Protein AF-A0AAD9XZF2-F1 (afdb_monomer_lite)

Radius of gyration: 20.04 Å; chains: 1; bounding box: 51×36×58 Å

Structure (mmCIF, N/CA/C/O backbone):
data_AF-A0AAD9XZF2-F1
#
_entry.id   AF-A0AAD9XZF2-F1
#
loop_
_atom_site.group_PDB
_atom_site.id
_atom_site.type_symbol
_atom_site.label_atom_id
_atom_site.label_alt_id
_atom_site.label_comp_id
_atom_site.label_asym_id
_atom_site.label_entity_id
_atom_site.label_seq_id
_atom_site.pdbx_PDB_ins_code
_atom_site.Cartn_x
_atom_site.Cartn_y
_atom_site.Cartn_z
_atom_site.occupancy
_atom_site.B_iso_or_equiv
_atom_site.auth_seq_id
_atom_site.auth_comp_id
_atom_site.auth_asym_id
_atom_site.auth_atom_id
_atom_site.pdbx_PDB_model_num
ATOM 1 N N . MET A 1 1 ? -4.996 25.926 12.022 1.00 37.88 1 MET A N 1
ATOM 2 C CA . MET A 1 1 ? -4.906 24.486 11.716 1.00 37.88 1 MET A CA 1
ATOM 3 C C . MET A 1 1 ? -5.504 23.763 12.903 1.00 37.88 1 MET A C 1
ATOM 5 O O . MET A 1 1 ? -4.905 23.801 13.969 1.00 37.88 1 MET A O 1
ATOM 9 N N . GLU A 1 2 ? -6.732 23.260 12.776 1.00 35.28 2 GLU A N 1
ATOM 10 C CA . GLU A 1 2 ? -7.342 22.452 13.835 1.00 35.28 2 GLU A CA 1
ATOM 11 C C . GLU A 1 2 ? -6.450 21.240 14.101 1.00 35.28 2 GLU A C 1
ATOM 13 O O . GLU A 1 2 ? -6.059 20.531 13.173 1.00 35.28 2 GLU A O 1
ATOM 18 N N . ASN A 1 3 ? -6.107 21.025 15.371 1.00 39.22 3 ASN A N 1
ATOM 19 C CA . ASN A 1 3 ? -5.561 19.760 15.833 1.00 39.22 3 ASN A CA 1
ATOM 20 C C . ASN A 1 3 ? -6.621 18.691 15.551 1.00 39.22 3 ASN A C 1
ATOM 22 O O . ASN A 1 3 ? -7.519 18.486 16.367 1.00 39.22 3 ASN A O 1
ATOM 26 N N . LEU A 1 4 ? -6.535 18.025 14.397 1.00 50.72 4 LEU A N 1
ATOM 27 C CA . LEU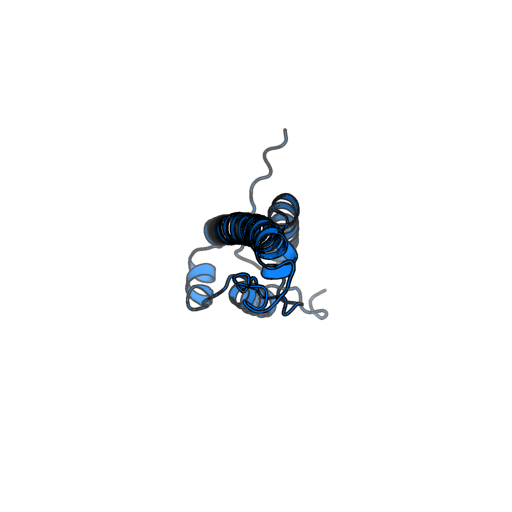 A 1 4 ? -7.203 16.749 14.177 1.00 50.72 4 LEU A CA 1
ATOM 28 C C . LEU A 1 4 ? -6.659 15.816 15.259 1.00 50.72 4 LEU A C 1
ATOM 30 O O . LEU A 1 4 ? -5.580 15.247 15.108 1.00 50.72 4 LEU A O 1
ATOM 34 N N . ARG A 1 5 ? -7.361 15.717 16.396 1.00 56.25 5 ARG A N 1
ATOM 35 C CA . ARG A 1 5 ? -7.121 14.656 17.372 1.00 56.25 5 ARG A CA 1
ATOM 36 C C . ARG A 1 5 ? -7.251 13.366 16.587 1.00 56.25 5 ARG A C 1
ATOM 38 O O . ARG A 1 5 ? -8.347 13.022 16.148 1.00 56.25 5 ARG A O 1
ATOM 45 N N . ILE A 1 6 ? -6.124 12.710 16.348 1.00 65.00 6 ILE A N 1
ATOM 46 C CA . ILE A 1 6 ? -6.121 11.430 15.667 1.00 65.00 6 ILE A CA 1
ATOM 47 C C . ILE A 1 6 ? -6.828 10.467 16.620 1.00 65.00 6 ILE A C 1
ATOM 49 O O . ILE A 1 6 ? -6.317 10.161 17.694 1.00 65.00 6 ILE A O 1
ATOM 53 N N . GLN A 1 7 ? -8.069 10.124 16.281 1.00 78.12 7 GLN A N 1
ATOM 54 C CA . GLN A 1 7 ? -8.921 9.256 17.082 1.00 78.12 7 GLN A CA 1
ATOM 55 C C . GLN A 1 7 ? -8.319 7.848 17.045 1.00 78.12 7 GLN A C 1
ATOM 57 O O . GLN A 1 7 ? -8.176 7.274 15.964 1.00 78.12 7 GLN A O 1
ATOM 62 N N . THR A 1 8 ? -7.948 7.314 18.208 1.00 87.50 8 THR A N 1
ATOM 63 C CA . THR A 1 8 ? -7.469 5.935 18.339 1.00 87.50 8 THR A CA 1
ATOM 64 C C . THR A 1 8 ? -8.602 4.960 18.030 1.00 87.50 8 THR A C 1
ATOM 66 O O . THR A 1 8 ? -9.695 5.118 18.566 1.00 87.50 8 THR A O 1
ATOM 69 N N . LEU A 1 9 ? -8.360 3.940 17.203 1.00 88.06 9 LEU A N 1
ATOM 70 C CA . LEU A 1 9 ? -9.345 2.882 16.958 1.00 88.06 9 LEU A CA 1
ATOM 71 C C . LEU A 1 9 ? -9.424 1.945 18.168 1.00 88.06 9 LEU A C 1
ATOM 73 O O . LEU A 1 9 ? -8.533 1.118 18.370 1.00 88.06 9 LEU A O 1
ATOM 77 N N . SER A 1 10 ? -10.491 2.078 18.955 1.00 87.50 10 SER A N 1
ATOM 78 C CA . SER A 1 10 ? -10.771 1.227 20.121 1.00 87.50 10 SER A CA 1
ATOM 79 C C . SER A 1 10 ? -12.186 0.638 20.122 1.00 87.50 10 SER A C 1
ATOM 81 O O . SER A 1 10 ? -12.448 -0.345 20.814 1.00 87.50 10 SER A O 1
ATOM 83 N N . SER A 1 11 ? -13.084 1.216 19.323 1.00 85.56 11 SER A N 1
ATOM 84 C CA . SER A 1 11 ? -14.506 0.886 19.252 1.00 85.56 11 SER A CA 1
ATOM 85 C C . SER A 1 11 ? -15.042 0.979 17.818 1.00 85.56 11 SER A C 1
ATOM 87 O O . SER A 1 11 ? -14.365 1.448 16.901 1.00 85.56 11 SER A O 1
ATOM 89 N N . ASP A 1 12 ? -16.278 0.531 17.625 1.00 84.12 12 ASP A N 1
ATOM 90 C CA . ASP A 1 12 ? -17.039 0.669 16.381 1.00 84.12 12 ASP A CA 1
ATOM 91 C C . ASP A 1 12 ? -17.375 2.134 16.055 1.00 84.12 12 ASP A C 1
ATOM 93 O O . ASP A 1 12 ? -17.354 2.539 14.893 1.00 84.12 12 ASP A O 1
ATOM 97 N N . GLU A 1 13 ? -17.610 2.976 17.064 1.00 85.00 13 GLU A N 1
ATOM 98 C CA . GLU A 1 13 ? -17.796 4.414 16.852 1.00 85.00 13 GLU A CA 1
ATOM 99 C C . GLU A 1 13 ? -16.530 5.065 16.263 1.00 85.00 13 GLU A C 1
ATOM 101 O O . GLU A 1 13 ? -16.612 5.890 15.342 1.00 85.00 13 GLU A O 1
ATOM 106 N N . ASP A 1 14 ? -15.350 4.650 16.737 1.00 87.50 14 ASP A N 1
ATOM 107 C CA . ASP A 1 14 ? -14.065 5.158 16.248 1.00 87.50 14 ASP A CA 1
ATOM 108 C C . ASP A 1 14 ? -13.840 4.813 14.770 1.00 87.50 14 ASP A C 1
ATOM 110 O O . ASP A 1 14 ? -13.250 5.614 14.040 1.00 87.50 14 ASP A O 1
ATOM 114 N N . TRP A 1 15 ? -14.353 3.670 14.295 1.00 89.50 15 TRP A N 1
ATOM 115 C CA . TRP A 1 15 ? -14.207 3.212 12.908 1.00 89.50 15 TRP A CA 1
ATOM 116 C C . TRP A 1 15 ? -14.637 4.269 11.887 1.00 89.50 15 TRP A C 1
ATOM 118 O O . TRP A 1 15 ? -13.927 4.533 10.909 1.00 89.50 15 TRP A O 1
ATOM 128 N N . ASN A 1 16 ? -15.769 4.929 12.148 1.00 87.50 16 ASN A N 1
ATOM 129 C CA . ASN A 1 16 ? -16.355 5.927 11.252 1.00 87.50 16 ASN A CA 1
ATOM 130 C C . ASN A 1 16 ? -15.504 7.197 11.116 1.00 87.50 16 ASN A C 1
ATOM 132 O O . ASN A 1 16 ? -15.665 7.934 10.146 1.00 87.50 16 ASN A O 1
ATOM 136 N N . LYS A 1 17 ? -14.584 7.451 12.052 1.00 87.56 17 LYS A N 1
ATOM 137 C CA . LYS A 1 17 ? -13.621 8.564 11.986 1.00 87.56 17 LYS A CA 1
ATOM 138 C C . LYS A 1 17 ? -12.248 8.084 11.525 1.00 87.56 17 LYS A C 1
ATOM 140 O O . LYS A 1 17 ? -11.570 8.763 10.755 1.00 87.56 17 LYS A O 1
ATOM 145 N N . TRP A 1 18 ? -11.851 6.899 11.970 1.00 90.81 18 TRP A N 1
ATOM 146 C CA . TRP A 1 18 ? -10.538 6.323 11.729 1.00 90.81 18 TRP A CA 1
ATOM 147 C C . TRP A 1 18 ? -10.327 5.950 10.259 1.00 90.81 18 TRP A C 1
ATOM 149 O O . TRP A 1 18 ? -9.350 6.386 9.646 1.00 90.81 18 TRP A O 1
ATOM 159 N N . LEU A 1 19 ? -11.268 5.219 9.648 1.00 91.31 19 LEU A N 1
ATOM 160 C CA . LEU A 1 19 ? -11.123 4.761 8.263 1.00 91.31 19 LEU A CA 1
ATOM 161 C C . LEU A 1 19 ? -11.079 5.924 7.250 1.00 91.31 19 LEU A C 1
ATOM 163 O O . LEU A 1 19 ? -10.235 5.881 6.350 1.00 91.31 19 LEU A O 1
ATOM 167 N N . PRO A 1 20 ? -11.919 6.976 7.346 1.00 91.62 20 PRO A N 1
ATOM 168 C CA . PRO A 1 20 ? -11.784 8.148 6.480 1.00 91.62 20 PRO A CA 1
ATOM 169 C C . PRO A 1 20 ? -10.437 8.863 6.620 1.00 91.62 20 PRO A C 1
ATOM 171 O O . PRO A 1 20 ? -9.862 9.255 5.604 1.00 91.62 20 PRO A O 1
ATOM 174 N N . ASN A 1 21 ? -9.901 8.982 7.840 1.00 91.38 21 ASN A N 1
ATOM 175 C CA . ASN A 1 21 ? -8.576 9.566 8.059 1.00 91.38 21 ASN A CA 1
ATOM 176 C C . ASN A 1 21 ? -7.478 8.716 7.409 1.00 91.38 21 ASN A C 1
ATOM 178 O O . ASN A 1 21 ? -6.626 9.257 6.704 1.00 91.38 21 ASN A O 1
ATOM 182 N N . LEU A 1 22 ? -7.539 7.388 7.555 1.00 93.44 22 LEU A N 1
ATOM 183 C CA . LEU A 1 22 ? -6.625 6.481 6.860 1.00 93.44 22 LEU A CA 1
ATOM 184 C C . LEU A 1 22 ? -6.711 6.643 5.341 1.00 93.44 22 LEU A C 1
ATOM 186 O O . LEU A 1 22 ? -5.685 6.780 4.676 1.00 93.44 22 LEU A O 1
ATOM 190 N N . LYS A 1 23 ? -7.929 6.670 4.787 1.00 94.75 23 LYS A N 1
ATOM 191 C CA . LYS A 1 23 ? -8.156 6.897 3.353 1.00 94.75 23 LYS A CA 1
ATOM 192 C C . LYS A 1 23 ? -7.534 8.212 2.895 1.00 94.75 23 LYS A C 1
ATOM 194 O O . LYS A 1 23 ? -6.911 8.241 1.838 1.00 94.75 23 LYS A O 1
ATOM 199 N N . LEU A 1 24 ? -7.677 9.286 3.671 1.00 93.00 24 LEU A N 1
ATOM 200 C CA . LEU A 1 24 ? -7.098 10.591 3.355 1.00 93.00 24 LEU A CA 1
ATOM 201 C C . LEU A 1 24 ? -5.563 10.541 3.325 1.00 93.00 24 LEU A C 1
ATOM 203 O O . LEU A 1 24 ? -4.965 10.983 2.346 1.00 93.00 24 LEU A O 1
ATOM 207 N N . VAL A 1 25 ? -4.935 9.963 4.354 1.00 93.31 25 VAL A N 1
ATOM 208 C CA . VAL A 1 25 ? -3.469 9.827 4.449 1.00 93.31 25 VAL A CA 1
ATOM 209 C C . VAL A 1 25 ? -2.916 8.924 3.342 1.00 93.31 25 VAL A C 1
ATOM 211 O O . VAL A 1 25 ? -1.899 9.234 2.727 1.00 93.31 25 VAL A O 1
ATOM 214 N N . ALA A 1 26 ? -3.597 7.823 3.033 1.00 95.69 26 ALA A N 1
ATOM 215 C CA . ALA A 1 26 ? -3.184 6.915 1.970 1.00 95.69 26 ALA A CA 1
ATOM 216 C C . ALA A 1 26 ? -3.350 7.528 0.573 1.00 95.69 26 ALA A C 1
ATOM 218 O O . ALA A 1 26 ? -2.522 7.294 -0.304 1.00 95.69 26 ALA A O 1
ATOM 219 N N . ARG A 1 27 ? -4.402 8.330 0.355 1.00 96.25 27 ARG A N 1
ATOM 220 C CA . ARG A 1 27 ? -4.629 9.044 -0.911 1.00 96.25 27 ARG A CA 1
ATOM 221 C C . ARG A 1 27 ? -3.642 10.181 -1.121 1.00 96.25 27 ARG A C 1
ATOM 223 O O . ARG A 1 27 ? -3.163 10.331 -2.237 1.00 96.25 27 ARG A O 1
ATOM 230 N N . SER A 1 28 ? -3.287 10.934 -0.077 1.00 94.75 28 SER A N 1
ATOM 231 C CA . SER A 1 28 ? -2.261 11.983 -0.191 1.00 94.75 28 SER A CA 1
ATOM 232 C C . SER A 1 28 ? -0.874 11.422 -0.521 1.00 94.75 28 SER A C 1
ATOM 234 O O . SER A 1 28 ? -0.031 12.135 -1.056 1.00 94.75 28 SER A O 1
ATOM 236 N N . LYS A 1 29 ? -0.658 10.133 -0.238 1.00 94.81 29 LYS A N 1
ATOM 237 C CA . LYS A 1 29 ? 0.534 9.365 -0.604 1.00 94.81 29 LYS A CA 1
ATOM 238 C C . LYS A 1 29 ? 0.358 8.492 -1.855 1.00 94.81 29 LYS A C 1
ATOM 240 O O . LYS A 1 29 ? 1.281 7.763 -2.194 1.00 94.81 29 LYS A O 1
ATOM 245 N N . GLU A 1 30 ? -0.798 8.551 -2.523 1.00 95.25 30 GLU A N 1
ATOM 246 C CA . GLU A 1 30 ? -1.124 7.779 -3.736 1.00 95.25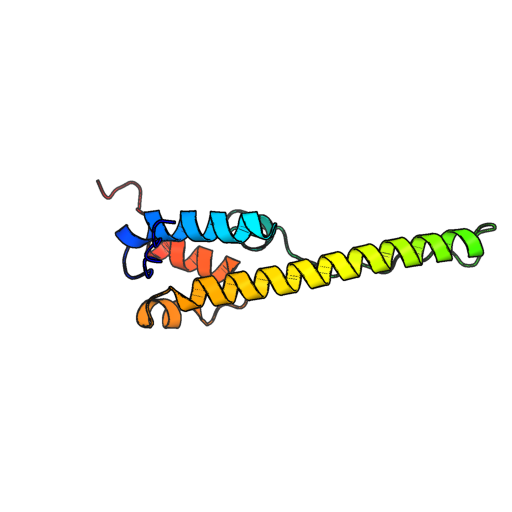 30 GLU A CA 1
ATOM 247 C C . GLU A 1 30 ? -0.993 6.248 -3.585 1.00 95.25 30 GLU A C 1
ATOM 249 O O . GLU A 1 30 ? -0.627 5.542 -4.526 1.00 95.25 30 GLU A O 1
ATOM 254 N N . VAL A 1 31 ? -1.285 5.716 -2.394 1.00 96.75 31 VAL A N 1
ATOM 255 C CA . VAL A 1 31 ? -1.137 4.278 -2.091 1.00 96.75 31 VAL A CA 1
ATOM 256 C C . VAL A 1 31 ? -2.414 3.585 -1.625 1.00 96.75 31 VAL A C 1
ATOM 258 O O . VAL A 1 31 ? -2.374 2.395 -1.317 1.00 96.75 31 VAL A O 1
ATOM 261 N N . TRP A 1 32 ? -3.549 4.292 -1.588 1.00 96.56 32 TRP A N 1
ATOM 262 C CA . TRP A 1 32 ? -4.823 3.723 -1.128 1.00 96.56 32 TRP A CA 1
ATOM 263 C C . TRP A 1 32 ? -5.168 2.404 -1.828 1.00 96.56 32 TRP A C 1
ATOM 265 O O . TRP A 1 32 ? -5.505 1.438 -1.151 1.00 96.56 32 TRP A O 1
ATOM 275 N N . ASP A 1 33 ? -5.017 2.328 -3.148 1.00 95.44 33 ASP A N 1
ATOM 276 C CA . ASP A 1 33 ? -5.429 1.150 -3.921 1.00 95.44 33 ASP A CA 1
ATOM 277 C C . ASP A 1 33 ? -4.640 -0.123 -3.542 1.00 95.44 33 ASP A C 1
ATOM 279 O O . ASP A 1 33 ? -5.173 -1.232 -3.588 1.00 95.44 33 ASP A O 1
ATOM 283 N N . TYR A 1 34 ? -3.398 0.023 -3.063 1.00 94.75 34 TYR A N 1
ATOM 284 C CA . TYR A 1 34 ? -2.567 -1.105 -2.615 1.00 94.75 34 TYR A CA 1
ATOM 285 C C . TYR A 1 34 ? -2.922 -1.616 -1.217 1.00 94.75 34 TYR A C 1
ATOM 287 O O . TYR A 1 34 ? -2.562 -2.736 -0.865 1.00 94.75 34 TYR A O 1
ATOM 295 N N . ILE A 1 35 ? -3.622 -0.816 -0.411 1.00 94.62 35 ILE A N 1
ATOM 296 C CA . ILE A 1 35 ? -4.009 -1.184 0.960 1.00 94.62 35 ILE A CA 1
ATOM 297 C C . ILE A 1 35 ? -5.520 -1.363 1.119 1.00 94.62 35 ILE A C 1
ATOM 299 O O . ILE A 1 35 ? -5.973 -1.888 2.129 1.00 94.62 35 ILE A O 1
ATOM 303 N N . ASN A 1 36 ? -6.309 -0.935 0.133 1.00 93.94 36 ASN A N 1
ATOM 304 C CA . ASN A 1 36 ? -7.760 -1.014 0.151 1.00 93.94 36 ASN A CA 1
ATOM 305 C C . ASN A 1 36 ? -8.220 -2.474 0.366 1.00 93.94 36 ASN A C 1
ATOM 307 O O . ASN A 1 36 ? -7.827 -3.339 -0.422 1.00 93.94 36 ASN A O 1
ATOM 311 N N . PRO A 1 37 ? -9.043 -2.769 1.395 1.00 92.38 37 PRO A N 1
ATOM 312 C CA . PRO A 1 37 ? -9.519 -4.127 1.674 1.00 92.38 37 PRO A CA 1
ATOM 313 C C . PRO A 1 37 ? -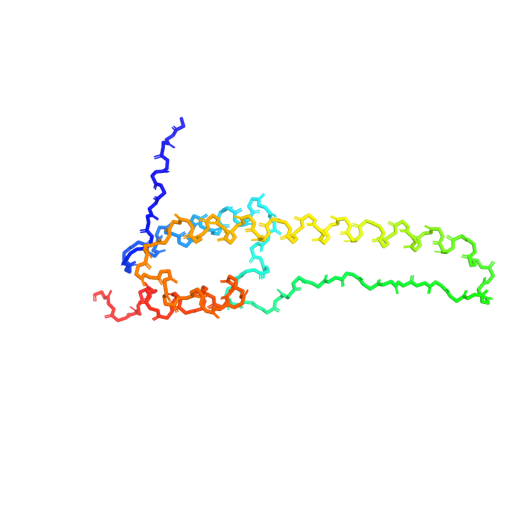10.470 -4.681 0.602 1.00 92.38 37 PRO A C 1
ATOM 315 O O . PRO A 1 37 ? -10.622 -5.900 0.515 1.00 92.38 37 PRO A O 1
ATOM 318 N N . ASP A 1 38 ? -11.076 -3.807 -0.209 1.00 92.19 38 ASP A N 1
ATOM 319 C CA . ASP A 1 38 ? -12.039 -4.141 -1.273 1.00 92.19 38 ASP A CA 1
ATOM 320 C C . ASP A 1 38 ? -11.405 -4.363 -2.650 1.00 92.19 38 ASP A C 1
ATOM 322 O O . ASP A 1 38 ? -12.108 -4.570 -3.636 1.00 92.19 38 ASP A O 1
ATOM 326 N N . GLN A 1 39 ? -10.083 -4.263 -2.747 1.00 90.81 39 GLN A N 1
ATOM 327 C CA . GLN A 1 39 ? -9.350 -4.437 -3.994 1.00 90.81 39 GLN A CA 1
ATOM 328 C C . GLN A 1 39 ? -8.225 -5.440 -3.805 1.00 90.81 39 GLN A C 1
ATOM 330 O O . GLN A 1 39 ? -7.717 -5.628 -2.701 1.00 90.81 39 GLN A O 1
ATOM 335 N N . ASP A 1 40 ? -7.792 -6.016 -4.920 1.00 89.81 40 ASP A N 1
ATOM 336 C CA . ASP A 1 40 ? -6.717 -7.004 -4.944 1.00 89.81 40 ASP A CA 1
ATOM 337 C C . ASP A 1 40 ? -5.449 -6.479 -5.632 1.00 89.81 40 ASP A C 1
ATOM 339 O O . ASP A 1 40 ? -4.527 -7.240 -5.898 1.00 89.81 40 ASP A O 1
ATOM 343 N N . LEU A 1 41 ? -5.349 -5.168 -5.890 1.00 92.94 41 LEU A N 1
ATOM 344 C CA . LEU A 1 41 ? -4.171 -4.573 -6.529 1.00 92.94 41 LEU A CA 1
ATOM 345 C C . LEU A 1 41 ? -2.924 -4.735 -5.647 1.00 92.94 41 LEU A C 1
ATOM 347 O O . LEU A 1 41 ? -2.793 -4.067 -4.626 1.00 92.94 41 LEU A O 1
ATOM 351 N N . VAL A 1 42 ? -1.987 -5.595 -6.021 1.00 90.81 42 VAL A N 1
ATOM 352 C CA . VAL A 1 42 ? -0.737 -5.776 -5.273 1.00 90.81 42 VAL A CA 1
ATOM 353 C C . VAL A 1 42 ? 0.330 -4.833 -5.820 1.00 90.81 42 VAL A C 1
ATOM 355 O O . VAL A 1 42 ? 0.457 -4.657 -7.030 1.00 90.81 42 VAL A O 1
ATOM 358 N N . LEU A 1 43 ? 1.101 -4.212 -4.925 1.00 92.56 43 LEU A N 1
ATOM 359 C CA . LEU A 1 43 ? 2.292 -3.473 -5.326 1.00 92.56 43 LEU A CA 1
ATOM 360 C C . LEU A 1 43 ? 3.386 -4.485 -5.684 1.00 92.56 43 LEU A C 1
ATOM 362 O O . LEU A 1 43 ? 3.977 -5.093 -4.796 1.00 92.56 43 LEU A O 1
ATOM 366 N N . THR A 1 44 ? 3.637 -4.666 -6.975 1.00 93.94 44 THR A N 1
ATOM 367 C CA . THR A 1 44 ? 4.645 -5.600 -7.483 1.00 93.94 44 THR 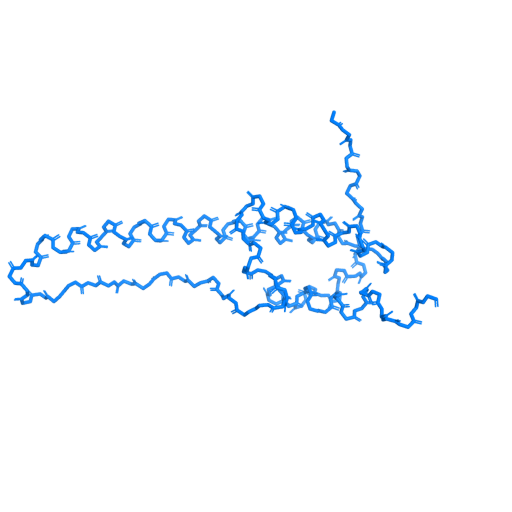A CA 1
ATOM 368 C C . THR A 1 44 ? 5.890 -4.863 -7.947 1.00 93.94 44 THR A C 1
ATOM 370 O O . THR A 1 44 ? 5.809 -3.753 -8.481 1.00 93.94 44 THR A O 1
ATOM 373 N N . GLU A 1 45 ? 7.039 -5.502 -7.756 1.00 94.50 45 GLU A N 1
ATOM 374 C CA . GLU A 1 45 ? 8.298 -5.051 -8.339 1.00 94.50 45 GLU A CA 1
ATOM 375 C C . GLU A 1 45 ? 8.186 -5.070 -9.876 1.00 94.50 45 GLU A C 1
ATOM 377 O O . GLU A 1 45 ? 7.576 -5.992 -10.428 1.00 94.50 45 GLU A O 1
ATOM 382 N N . PRO A 1 46 ? 8.679 -4.038 -10.581 1.00 94.81 46 PRO A N 1
ATOM 383 C CA . PRO A 1 46 ? 8.643 -4.011 -12.035 1.00 94.81 46 PRO A CA 1
ATOM 384 C C . PRO A 1 46 ? 9.554 -5.086 -12.625 1.00 94.81 46 PRO A C 1
ATOM 386 O O . PRO A 1 46 ? 10.637 -5.358 -12.117 1.00 94.81 46 PRO A O 1
ATOM 389 N N . GLU A 1 47 ? 9.124 -5.668 -13.737 1.00 93.56 47 GLU A N 1
ATOM 390 C CA . GLU A 1 47 ? 9.915 -6.650 -14.471 1.00 93.56 47 GLU A CA 1
ATOM 391 C C . GLU A 1 47 ? 10.927 -5.960 -15.388 1.00 93.56 47 GLU A C 1
ATOM 393 O O . GLU A 1 47 ? 10.604 -5.001 -16.095 1.00 93.56 47 GLU A O 1
ATOM 398 N N . GLU A 1 48 ? 12.139 -6.502 -15.451 1.00 91.88 48 GLU A N 1
ATOM 399 C CA . GLU A 1 48 ? 13.111 -6.096 -16.457 1.00 91.88 48 GLU A CA 1
ATOM 400 C C . GLU A 1 48 ? 12.669 -6.565 -17.851 1.00 91.88 48 GLU A C 1
ATOM 402 O O . GLU A 1 48 ? 12.540 -7.760 -18.119 1.00 91.88 48 GLU A O 1
ATOM 407 N N . ARG A 1 49 ? 12.455 -5.618 -18.771 1.00 90.19 49 ARG A N 1
ATOM 408 C CA . ARG A 1 49 ? 12.085 -5.908 -20.164 1.00 90.19 49 ARG A CA 1
ATOM 409 C C . ARG A 1 49 ? 13.181 -5.442 -21.101 1.00 90.19 49 ARG A C 1
ATOM 411 O O . ARG A 1 49 ? 13.234 -4.275 -21.488 1.00 90.19 49 ARG A O 1
ATOM 418 N N . TRP A 1 50 ? 14.060 -6.369 -21.460 1.00 91.31 50 TRP A N 1
ATOM 419 C CA . TRP A 1 50 ? 15.176 -6.103 -22.359 1.00 91.31 50 TRP A CA 1
ATOM 420 C C . TRP A 1 50 ? 14.808 -6.397 -23.818 1.00 91.31 50 TRP A C 1
ATOM 422 O O . TRP A 1 50 ? 14.054 -7.334 -24.080 1.00 91.31 50 TRP A O 1
ATOM 432 N N . PRO A 1 51 ? 15.308 -5.600 -24.778 1.00 91.44 51 PRO A N 1
ATOM 433 C CA . PRO A 1 51 ? 15.145 -5.909 -26.193 1.00 91.44 51 PRO A CA 1
ATOM 434 C C . PRO A 1 51 ? 15.951 -7.151 -26.583 1.00 91.44 51 PRO A C 1
ATOM 436 O O . PRO A 1 51 ? 16.951 -7.477 -25.941 1.00 91.44 51 PRO A O 1
ATOM 439 N N . ASP A 1 52 ? 15.542 -7.790 -27.677 1.00 92.38 52 ASP A N 1
ATOM 440 C CA . ASP A 1 52 ? 16.309 -8.868 -28.297 1.00 92.38 52 ASP A CA 1
ATOM 441 C C . ASP A 1 52 ? 17.681 -8.353 -28.761 1.00 92.38 52 ASP A C 1
ATOM 443 O O . ASP A 1 52 ? 17.784 -7.283 -29.366 1.00 92.38 52 ASP A O 1
ATOM 447 N N . VAL A 1 53 ? 18.732 -9.120 -28.473 1.00 91.19 53 VAL A N 1
ATOM 448 C CA . VAL A 1 53 ? 20.113 -8.823 -28.871 1.00 91.19 53 VAL A CA 1
ATOM 449 C C . VAL A 1 53 ? 20.296 -8.821 -30.388 1.00 91.19 53 VAL A C 1
ATOM 451 O O . VAL A 1 53 ? 21.189 -8.136 -30.882 1.00 91.19 53 VAL A O 1
ATOM 454 N N . GLU A 1 54 ? 19.445 -9.540 -31.123 1.00 95.19 54 GLU A N 1
ATOM 455 C CA . GLU A 1 54 ? 19.457 -9.570 -32.589 1.00 95.19 54 GLU A CA 1
ATOM 456 C C . GLU A 1 54 ? 18.708 -8.381 -33.223 1.00 95.19 54 GLU A C 1
ATOM 458 O O . GLU A 1 54 ? 18.732 -8.204 -34.443 1.00 95.19 54 GLU A O 1
ATOM 463 N N . ASP A 1 55 ? 18.060 -7.528 -32.420 1.00 92.31 55 ASP A N 1
ATOM 464 C CA . ASP A 1 55 ? 17.320 -6.372 -32.921 1.00 92.31 55 ASP A CA 1
ATOM 465 C C . ASP A 1 55 ? 18.275 -5.341 -33.561 1.00 92.31 55 ASP A C 1
ATOM 467 O O . ASP A 1 55 ? 19.183 -4.839 -32.890 1.00 92.31 55 ASP A O 1
ATOM 471 N N . PRO A 1 56 ? 18.060 -4.918 -34.823 1.00 93.44 56 PRO A N 1
ATOM 472 C CA . PRO A 1 56 ? 18.896 -3.901 -35.470 1.00 93.44 56 PRO A CA 1
ATOM 473 C C . PRO A 1 56 ? 18.953 -2.562 -34.716 1.00 93.44 56 PRO A C 1
ATOM 475 O O . PRO A 1 56 ? 19.858 -1.757 -34.930 1.00 93.44 56 PRO A O 1
ATOM 478 N N . GLN A 1 57 ? 17.984 -2.301 -33.833 1.00 92.88 57 GLN A N 1
ATOM 479 C CA . GLN A 1 57 ? 17.921 -1.127 -32.969 1.00 92.88 57 GLN A CA 1
ATOM 480 C C . GLN A 1 57 ? 18.302 -1.427 -31.513 1.00 92.88 57 GLN A C 1
ATOM 482 O O . GLN A 1 57 ? 18.040 -0.584 -30.651 1.00 92.88 57 GLN A O 1
ATOM 487 N N . PHE A 1 58 ? 18.920 -2.576 -31.217 1.00 92.94 58 PHE A N 1
ATOM 488 C CA . PHE A 1 58 ? 19.251 -3.032 -29.864 1.00 92.94 58 PHE A CA 1
ATOM 489 C C . PHE A 1 58 ? 19.871 -1.933 -28.995 1.00 92.94 58 PHE A C 1
ATOM 491 O O . PHE A 1 58 ? 19.374 -1.668 -27.905 1.00 92.94 58 PHE A O 1
ATOM 498 N N . ILE A 1 59 ? 20.883 -1.216 -29.498 1.00 92.06 59 ILE A N 1
ATOM 499 C CA . ILE A 1 59 ? 21.573 -0.150 -28.748 1.00 92.06 59 ILE A CA 1
ATOM 500 C C . ILE A 1 59 ? 20.633 1.009 -28.372 1.00 92.06 59 ILE A C 1
ATOM 502 O O . ILE A 1 59 ? 20.706 1.543 -27.264 1.00 92.06 59 ILE A O 1
ATOM 506 N N . ASN A 1 60 ? 19.705 1.379 -29.253 1.00 91.88 60 ASN A N 1
ATOM 507 C CA . ASN A 1 60 ? 18.731 2.431 -28.959 1.00 91.88 60 ASN A CA 1
ATOM 508 C C . ASN A 1 60 ? 17.638 1.916 -28.013 1.00 91.88 60 ASN A C 1
ATOM 510 O O . ASN A 1 60 ? 17.260 2.595 -27.056 1.00 91.88 60 ASN A O 1
ATOM 514 N N . LYS A 1 61 ? 17.152 0.693 -28.246 1.00 94.62 61 LYS A N 1
ATOM 515 C CA . LYS A 1 61 ? 16.092 0.077 -27.443 1.00 94.62 61 LYS A CA 1
ATOM 516 C C . LYS A 1 61 ? 16.559 -0.262 -26.031 1.00 94.62 61 LYS A C 1
ATOM 518 O O . LYS A 1 61 ? 15.784 -0.074 -25.101 1.00 94.62 61 LYS A O 1
ATOM 523 N N . ILE A 1 62 ? 17.814 -0.675 -25.834 1.00 94.88 62 ILE A N 1
ATOM 524 C CA . ILE A 1 62 ? 18.344 -0.989 -24.500 1.00 94.88 62 ILE A CA 1
ATOM 525 C C . ILE A 1 62 ? 18.489 0.278 -23.656 1.00 94.88 62 ILE A C 1
ATOM 527 O O . ILE A 1 62 ? 18.188 0.256 -22.465 1.00 94.88 62 ILE A O 1
ATOM 531 N N . ALA A 1 63 ? 18.879 1.406 -24.260 1.00 93.44 63 ALA A N 1
ATOM 532 C CA . ALA A 1 63 ? 18.932 2.688 -23.563 1.00 93.44 63 ALA A CA 1
ATOM 533 C C . ALA A 1 63 ? 17.532 3.132 -23.103 1.00 93.44 63 ALA A C 1
ATOM 535 O O . ALA A 1 63 ? 17.353 3.531 -21.952 1.00 93.44 63 ALA A O 1
ATOM 536 N N . ILE A 1 64 ? 16.526 3.001 -23.974 1.00 93.94 64 ILE A N 1
ATOM 537 C CA . ILE A 1 64 ? 15.129 3.317 -23.646 1.00 93.94 64 ILE A CA 1
ATOM 538 C C . ILE A 1 64 ? 14.595 2.375 -22.559 1.00 93.94 64 ILE A C 1
ATOM 540 O O . ILE A 1 64 ? 14.031 2.857 -21.577 1.00 93.94 64 ILE A O 1
ATOM 544 N N . ALA A 1 65 ? 14.818 1.065 -22.695 1.00 94.75 65 ALA A N 1
ATOM 545 C CA . ALA A 1 65 ? 14.398 0.058 -21.723 1.00 94.75 65 ALA A CA 1
ATOM 546 C C . ALA A 1 65 ? 14.997 0.327 -20.336 1.00 94.75 65 ALA A C 1
ATOM 548 O O . ALA A 1 65 ? 14.274 0.324 -19.344 1.00 94.75 65 ALA A O 1
ATOM 549 N N . ARG A 1 66 ? 16.291 0.677 -20.259 1.00 94.81 66 ARG A N 1
ATOM 550 C CA . ARG A 1 66 ? 16.943 1.068 -18.994 1.00 94.81 66 ARG A CA 1
ATOM 551 C C . ARG A 1 66 ? 16.281 2.289 -18.363 1.00 94.81 66 ARG A C 1
ATOM 553 O O . ARG A 1 66 ? 16.033 2.296 -17.163 1.00 94.81 66 ARG A O 1
ATOM 560 N N . ILE A 1 67 ? 15.984 3.323 -19.152 1.00 95.00 67 ILE A N 1
ATOM 561 C CA . ILE A 1 67 ? 15.316 4.533 -18.646 1.00 95.00 67 ILE A CA 1
ATOM 562 C C . ILE A 1 67 ? 13.907 4.205 -18.137 1.00 95.00 67 ILE A C 1
ATOM 564 O O . ILE A 1 67 ? 13.492 4.739 -17.108 1.00 95.00 67 ILE A O 1
ATOM 568 N N . GLN A 1 68 ? 13.164 3.357 -18.849 1.00 95.00 68 GLN A N 1
ATOM 569 C CA . GLN A 1 68 ? 11.822 2.932 -18.449 1.00 95.00 68 GLN A CA 1
ATOM 570 C C . GLN A 1 68 ? 11.861 2.135 -17.146 1.00 95.00 68 GLN A C 1
ATOM 572 O O . GLN A 1 68 ? 11.199 2.536 -16.189 1.00 95.00 68 GLN A O 1
ATOM 577 N N . TYR A 1 69 ? 12.706 1.106 -17.082 1.00 96.12 69 TYR A N 1
ATOM 578 C CA . TYR A 1 69 ? 12.876 0.278 -15.894 1.00 96.12 69 TYR A CA 1
ATOM 579 C C . TYR A 1 69 ? 13.305 1.108 -14.680 1.00 96.12 69 TYR A C 1
ATOM 581 O O . TYR A 1 69 ? 12.654 1.054 -13.641 1.00 96.12 69 TYR A O 1
ATOM 589 N N . ASN A 1 70 ? 14.310 1.980 -14.827 1.00 96.69 70 ASN A N 1
ATOM 590 C CA . ASN A 1 70 ? 14.764 2.848 -13.735 1.00 96.69 70 ASN A CA 1
ATOM 591 C C . ASN A 1 70 ? 13.643 3.767 -13.215 1.00 96.69 70 ASN A C 1
ATOM 593 O O . ASN A 1 70 ? 13.504 3.983 -12.015 1.00 96.69 70 ASN A O 1
ATOM 597 N N . ARG A 1 71 ? 12.790 4.291 -14.103 1.00 95.81 71 ARG A N 1
ATOM 598 C CA . ARG A 1 71 ? 11.629 5.094 -13.683 1.00 95.81 71 ARG A CA 1
ATOM 599 C C . ARG A 1 71 ? 10.583 4.257 -12.957 1.00 95.81 71 ARG A C 1
ATOM 601 O O . ARG A 1 71 ? 9.909 4.764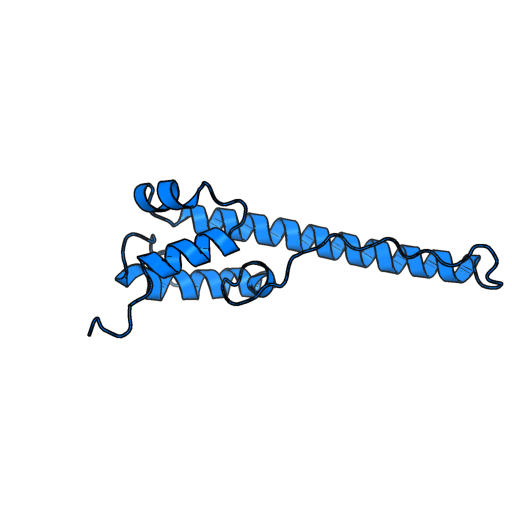 -12.062 1.00 95.81 71 ARG A O 1
ATOM 608 N N . GLU A 1 72 ? 10.380 3.019 -13.385 1.00 96.00 72 GLU A N 1
ATOM 609 C CA . GLU A 1 72 ? 9.419 2.107 -12.774 1.00 96.00 72 GLU A CA 1
ATOM 610 C C . GLU A 1 72 ? 9.882 1.637 -11.400 1.00 96.00 72 GLU A C 1
ATOM 612 O O . GLU A 1 72 ? 9.090 1.718 -10.460 1.00 96.00 72 GLU A O 1
ATOM 617 N N . ILE A 1 73 ? 11.155 1.258 -11.252 1.00 97.31 73 ILE A N 1
ATOM 618 C CA . ILE A 1 73 ? 11.716 0.828 -9.968 1.00 97.31 73 ILE A CA 1
ATOM 619 C C . ILE A 1 73 ? 11.752 1.987 -8.967 1.00 97.31 73 ILE A C 1
ATOM 621 O O . ILE A 1 73 ? 11.322 1.822 -7.829 1.00 97.31 73 ILE A O 1
ATOM 625 N N . ASP A 1 74 ? 12.096 3.205 -9.404 1.00 97.31 74 ASP A N 1
ATOM 626 C CA . ASP A 1 74 ? 12.027 4.402 -8.556 1.00 97.31 74 ASP A CA 1
ATOM 627 C C . ASP A 1 74 ? 10.600 4.673 -8.055 1.00 97.31 74 ASP A C 1
ATOM 629 O O . ASP A 1 74 ? 10.389 5.083 -6.909 1.00 97.31 74 ASP A O 1
ATOM 633 N N . ARG A 1 75 ? 9.589 4.479 -8.915 1.00 95.31 75 ARG A N 1
ATOM 634 C CA . ARG A 1 75 ? 8.179 4.622 -8.520 1.00 95.31 75 ARG A CA 1
ATOM 635 C C . ARG A 1 75 ? 7.753 3.522 -7.558 1.00 95.31 75 ARG A C 1
ATOM 637 O O . ARG A 1 75 ? 7.044 3.821 -6.597 1.00 95.31 75 ARG A O 1
ATOM 644 N N . TYR A 1 76 ? 8.161 2.284 -7.817 1.00 97.06 76 TYR A N 1
ATOM 645 C CA . TYR A 1 76 ? 7.886 1.146 -6.950 1.00 97.06 76 TYR A CA 1
ATOM 646 C C . TYR A 1 76 ? 8.462 1.373 -5.550 1.00 97.06 76 TYR A C 1
ATOM 648 O O . TYR A 1 76 ? 7.708 1.322 -4.582 1.00 97.06 76 TYR A O 1
ATOM 656 N N . GLU A 1 77 ? 9.733 1.758 -5.433 1.00 97.56 77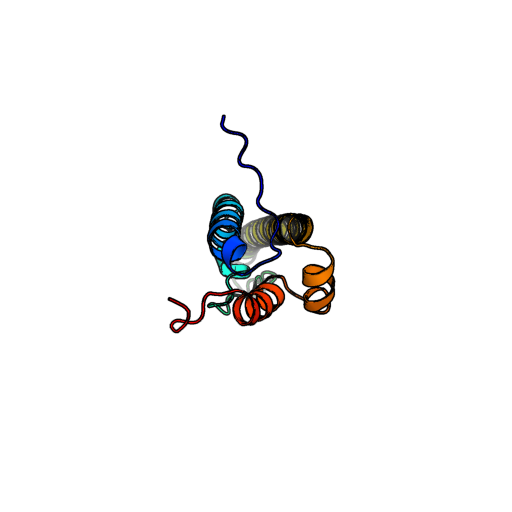 GLU A N 1
ATOM 657 C CA . GLU A 1 77 ? 10.379 2.007 -4.139 1.00 97.56 77 GLU A CA 1
ATOM 658 C C . GLU A 1 77 ? 9.730 3.168 -3.371 1.00 97.56 77 GLU A C 1
ATOM 660 O O . GLU A 1 77 ? 9.471 3.067 -2.167 1.00 97.56 77 GLU A O 1
ATOM 665 N N . LYS A 1 78 ? 9.359 4.255 -4.063 1.00 96.94 78 LYS A N 1
ATOM 666 C CA . LYS A 1 78 ? 8.600 5.360 -3.446 1.00 96.94 78 LYS A CA 1
ATOM 667 C C . LYS A 1 78 ? 7.252 4.893 -2.899 1.00 96.94 78 LYS A C 1
ATOM 669 O O . LYS A 1 78 ? 6.897 5.249 -1.775 1.00 96.94 78 LYS A O 1
ATOM 674 N N . ARG A 1 79 ? 6.510 4.086 -3.664 1.00 97.00 79 ARG A N 1
ATOM 675 C CA . ARG A 1 79 ? 5.212 3.534 -3.242 1.00 97.00 79 ARG A CA 1
ATOM 676 C C . ARG A 1 79 ? 5.364 2.534 -2.104 1.00 97.00 79 ARG A C 1
ATOM 678 O O . ARG A 1 79 ? 4.596 2.598 -1.153 1.00 97.00 79 ARG A O 1
ATOM 685 N N . LYS A 1 80 ? 6.375 1.668 -2.151 1.00 96.75 80 LYS A N 1
ATOM 686 C CA . LYS A 1 80 ? 6.690 0.691 -1.102 1.00 96.75 80 LYS A CA 1
ATOM 687 C C . LYS A 1 80 ? 6.977 1.391 0.222 1.00 96.75 80 LYS A C 1
ATOM 689 O O . LYS A 1 80 ? 6.379 1.054 1.245 1.00 96.75 80 LYS A O 1
ATOM 694 N N . LYS A 1 81 ? 7.808 2.437 0.190 1.00 96.88 81 LYS A N 1
ATOM 695 C CA . LYS A 1 81 ? 8.059 3.297 1.350 1.00 96.88 81 LYS A CA 1
ATOM 696 C C . LYS A 1 81 ? 6.775 3.962 1.850 1.00 96.88 81 LYS A C 1
ATOM 698 O O . LYS A 1 81 ? 6.491 3.910 3.042 1.00 96.88 81 LYS A O 1
ATOM 703 N N . ALA A 1 82 ? 5.978 4.540 0.955 1.00 96.50 82 ALA A N 1
ATOM 704 C CA . ALA A 1 82 ? 4.721 5.186 1.318 1.00 96.50 82 ALA A CA 1
ATOM 705 C C . ALA A 1 82 ? 3.706 4.213 1.948 1.00 96.50 82 ALA A C 1
ATOM 707 O O . ALA A 1 82 ? 3.089 4.563 2.951 1.00 96.50 82 ALA A O 1
ATOM 708 N N . VAL A 1 83 ? 3.568 2.990 1.424 1.00 96.12 83 VAL A N 1
ATOM 709 C CA . VAL A 1 83 ? 2.753 1.927 2.038 1.00 96.12 83 VAL A CA 1
ATOM 710 C C . VAL A 1 83 ? 3.260 1.631 3.446 1.00 96.12 83 VAL A C 1
ATOM 712 O O . VAL A 1 83 ? 2.466 1.638 4.379 1.00 96.12 83 VAL A O 1
ATOM 715 N N . SER A 1 84 ? 4.571 1.446 3.628 1.00 94.88 84 SER A N 1
ATOM 716 C CA . SER A 1 84 ? 5.156 1.210 4.954 1.00 94.88 84 SER A CA 1
ATOM 717 C C . SER A 1 84 ? 4.865 2.351 5.936 1.00 94.88 84 SER A C 1
ATOM 719 O O . SER A 1 84 ? 4.517 2.094 7.086 1.00 94.88 84 SER A O 1
ATOM 721 N N . GLU A 1 85 ? 4.985 3.607 5.503 1.00 95.31 85 GLU A N 1
ATOM 722 C CA . GLU A 1 85 ? 4.687 4.779 6.336 1.00 95.31 85 GLU A CA 1
ATOM 723 C C . GLU A 1 85 ? 3.204 4.844 6.725 1.00 95.31 85 GLU A C 1
ATOM 725 O O . GLU A 1 85 ? 2.882 5.137 7.875 1.00 95.31 85 GLU A O 1
ATOM 730 N N . VAL A 1 86 ? 2.294 4.550 5.790 1.00 95.56 86 VAL A N 1
ATOM 731 C CA . VAL A 1 86 ? 0.850 4.500 6.066 1.00 95.56 86 VAL A CA 1
ATOM 732 C C . VAL A 1 86 ? 0.518 3.365 7.029 1.00 95.56 86 VAL A C 1
ATOM 734 O O . VAL A 1 86 ? -0.271 3.568 7.946 1.00 95.56 86 VAL A O 1
ATOM 737 N N . THR A 1 87 ? 1.144 2.200 6.865 1.00 93.25 87 THR A N 1
ATOM 738 C CA . THR A 1 87 ? 1.002 1.058 7.775 1.00 93.25 87 THR A CA 1
ATOM 739 C C . THR A 1 87 ? 1.441 1.418 9.187 1.00 93.25 87 THR A C 1
ATOM 741 O O . THR A 1 87 ? 0.672 1.234 10.126 1.00 93.25 87 THR A O 1
ATOM 744 N N . GLN A 1 88 ? 2.625 2.014 9.346 1.00 92.12 88 GLN A N 1
ATOM 745 C CA . GLN A 1 88 ? 3.115 2.471 10.649 1.00 92.12 88 GLN A CA 1
ATOM 746 C C . GLN A 1 88 ? 2.203 3.531 11.266 1.00 92.12 88 GLN A C 1
ATOM 748 O O . GLN A 1 88 ? 1.892 3.452 12.454 1.00 92.12 88 GLN A O 1
ATOM 753 N N . TRP A 1 89 ? 1.748 4.498 10.463 1.00 92.56 89 TRP A N 1
ATOM 754 C CA . TRP A 1 89 ? 0.798 5.508 10.914 1.00 92.56 89 TRP A CA 1
ATOM 755 C C . TRP A 1 89 ? -0.489 4.858 11.420 1.00 92.56 89 TRP A C 1
ATOM 757 O O . TRP A 1 89 ? -0.880 5.130 12.548 1.00 92.56 89 TRP A O 1
ATOM 767 N N . ALA A 1 90 ? -1.092 3.960 10.633 1.00 91.81 90 ALA A N 1
ATOM 768 C CA . ALA A 1 90 ? -2.335 3.272 10.969 1.00 91.81 90 ALA A CA 1
ATOM 769 C C . ALA A 1 90 ? -2.189 2.452 12.256 1.00 91.81 90 ALA A C 1
ATOM 771 O O . ALA A 1 90 ? -3.013 2.567 13.158 1.00 91.81 90 ALA A O 1
ATOM 772 N N . MET A 1 91 ? -1.110 1.675 12.366 1.00 88.69 91 MET A N 1
ATOM 773 C CA . MET A 1 91 ? -0.797 0.854 13.538 1.00 88.69 91 MET A CA 1
ATOM 774 C C . MET A 1 91 ? -0.545 1.694 14.794 1.00 88.69 91 MET A C 1
ATOM 776 O O . MET A 1 91 ? -0.953 1.297 15.882 1.00 88.69 91 MET A O 1
ATOM 780 N N . GLY A 1 92 ? 0.075 2.869 14.657 1.00 88.88 92 GLY A N 1
ATOM 781 C CA . GLY A 1 92 ? 0.356 3.775 15.774 1.00 88.88 92 GLY A CA 1
ATOM 782 C C . GLY A 1 92 ? -0.883 4.421 16.399 1.00 88.88 92 GLY A C 1
ATOM 783 O O . GLY A 1 92 ? -0.780 5.020 17.468 1.00 88.88 92 GLY A O 1
ATOM 784 N N . ILE A 1 93 ? -2.042 4.309 15.747 1.00 90.00 93 ILE A N 1
ATOM 785 C CA . ILE A 1 93 ? -3.304 4.930 16.174 1.00 90.00 93 ILE A CA 1
ATOM 786 C C . ILE A 1 93 ? -4.421 3.893 16.347 1.00 90.00 93 ILE A C 1
ATOM 788 O O . ILE A 1 93 ? -5.607 4.212 16.269 1.00 90.00 93 ILE A O 1
ATOM 792 N N . ILE A 1 94 ? -4.044 2.636 16.559 1.00 91.31 94 ILE A N 1
ATOM 793 C CA . ILE A 1 94 ? -4.934 1.549 16.962 1.00 91.31 94 ILE A CA 1
ATOM 794 C C . ILE A 1 94 ? -4.669 1.259 18.443 1.00 91.31 94 ILE A C 1
ATOM 796 O O . ILE A 1 94 ? -3.521 1.284 18.890 1.00 91.31 94 ILE A O 1
ATOM 800 N N . ASP A 1 95 ? -5.721 0.992 19.220 1.00 92.31 95 ASP A N 1
ATOM 801 C CA . ASP A 1 95 ? -5.559 0.580 20.615 1.00 92.31 95 ASP A CA 1
ATOM 802 C C . ASP A 1 95 ? -4.742 -0.718 20.719 1.00 92.31 95 ASP A C 1
ATOM 804 O O . ASP A 1 95 ? -4.861 -1.621 19.891 1.00 92.31 95 ASP A O 1
ATOM 808 N N . LYS A 1 96 ? -3.929 -0.856 21.770 1.00 89.19 96 LYS A N 1
ATOM 809 C CA . LYS A 1 96 ? -3.010 -1.993 21.927 1.00 89.19 96 LYS A CA 1
ATOM 810 C C . LYS A 1 96 ? -3.722 -3.351 21.903 1.00 89.19 96 LYS A C 1
ATOM 812 O O . LYS A 1 96 ? -3.179 -4.313 21.357 1.00 89.19 96 LYS A O 1
ATOM 817 N N . ALA A 1 97 ? -4.914 -3.457 22.493 1.00 88.25 97 ALA A N 1
ATOM 818 C CA . ALA A 1 97 ? -5.665 -4.708 22.505 1.00 88.25 97 ALA A CA 1
ATOM 819 C C . ALA A 1 97 ? -6.165 -5.075 21.102 1.00 88.25 97 ALA A C 1
ATOM 821 O O . ALA A 1 97 ? -6.127 -6.245 20.723 1.00 88.25 97 ALA A O 1
ATOM 822 N N . VAL A 1 98 ? -6.585 -4.074 20.326 1.00 88.81 98 VAL A N 1
ATOM 823 C CA . VAL A 1 98 ? -7.004 -4.237 18.930 1.00 88.81 98 VAL A CA 1
ATOM 824 C C . VAL A 1 98 ? -5.809 -4.589 18.049 1.00 88.81 98 VAL A C 1
ATOM 826 O O . VAL A 1 98 ? -5.861 -5.548 17.282 1.00 88.81 98 VAL A O 1
ATOM 829 N N . PHE A 1 99 ? -4.699 -3.877 18.227 1.00 88.88 99 PHE A N 1
ATOM 830 C CA . PHE A 1 99 ? -3.451 -4.090 17.509 1.00 88.88 99 PHE A CA 1
ATOM 831 C C . PHE A 1 99 ? -2.951 -5.533 17.630 1.00 88.88 99 PHE A C 1
ATOM 833 O O . PHE A 1 99 ? -2.675 -6.186 16.626 1.00 88.88 99 PHE A O 1
ATOM 840 N N . ASN A 1 100 ? -2.906 -6.070 18.853 1.00 88.31 100 ASN A N 1
ATOM 841 C CA . ASN A 1 100 ? -2.438 -7.433 19.109 1.00 88.31 100 ASN A CA 1
ATOM 842 C C . ASN A 1 100 ? -3.247 -8.511 18.369 1.00 88.31 100 ASN A C 1
ATOM 844 O O . ASN A 1 100 ? -2.724 -9.599 18.141 1.00 88.31 100 ASN A O 1
ATOM 848 N N . ARG A 1 101 ? -4.504 -8.233 18.000 1.00 86.62 101 ARG A N 1
ATOM 849 C CA . ARG A 1 101 ? -5.352 -9.177 17.255 1.00 86.62 101 ARG A CA 1
ATOM 850 C C . ARG A 1 101 ? -5.017 -9.227 15.768 1.00 86.62 101 ARG A C 1
ATOM 852 O O . ARG A 1 101 ? -5.167 -10.280 15.166 1.00 86.62 101 ARG A O 1
ATOM 859 N N . VAL A 1 102 ? -4.569 -8.110 15.195 1.00 88.62 102 VAL A N 1
ATOM 860 C CA . VAL A 1 102 ? -4.340 -7.973 13.745 1.00 88.62 102 VAL A CA 1
ATOM 861 C C . VAL A 1 102 ? -2.861 -7.961 13.361 1.00 88.62 102 VAL A C 1
ATOM 863 O O . VAL A 1 102 ? -2.531 -8.137 12.195 1.00 88.62 102 VAL A O 1
ATOM 866 N N . ASN A 1 103 ? -1.948 -7.814 14.323 1.00 86.25 103 ASN A N 1
ATOM 867 C CA . ASN A 1 103 ? -0.505 -7.747 14.069 1.00 86.25 103 ASN A CA 1
ATOM 868 C C . ASN A 1 103 ? 0.112 -9.062 13.538 1.00 86.25 103 ASN A C 1
ATOM 870 O O . ASN A 1 103 ? 1.280 -9.084 13.169 1.00 86.25 103 ASN A O 1
ATOM 874 N N . SER A 1 104 ? -0.641 -10.165 13.503 1.00 87.25 104 SER A N 1
ATOM 875 C CA . SER A 1 104 ? -0.212 -11.417 12.862 1.00 87.25 104 SER A CA 1
ATOM 876 C C . SER A 1 104 ? -0.373 -11.415 11.338 1.00 87.25 104 SER A C 1
ATOM 878 O O . SER A 1 104 ? 0.074 -12.358 10.689 1.00 87.25 104 SER A O 1
ATOM 880 N N . ARG A 1 105 ? -1.028 -10.399 10.762 1.00 90.00 105 ARG A N 1
ATOM 881 C CA . ARG A 1 105 ? -1.223 -10.270 9.314 1.00 90.00 105 ARG A CA 1
ATOM 882 C C . ARG A 1 105 ? 0.012 -9.698 8.635 1.00 90.00 105 ARG A C 1
ATOM 884 O O . ARG A 1 105 ? 0.699 -8.847 9.198 1.00 90.00 105 ARG A O 1
ATOM 891 N N . GLU A 1 106 ? 0.262 -10.133 7.406 1.00 86.81 106 GLU A N 1
ATOM 892 C CA . GLU A 1 106 ? 1.457 -9.736 6.660 1.00 86.81 106 GLU A CA 1
ATOM 893 C C . GLU A 1 106 ? 1.297 -8.346 6.045 1.00 86.81 106 GLU A C 1
ATOM 895 O O . GLU A 1 106 ? 2.267 -7.597 5.909 1.00 86.81 106 GLU A O 1
ATOM 900 N N . THR A 1 107 ? 0.064 -7.975 5.687 1.00 90.81 107 THR A N 1
ATOM 901 C CA . THR A 1 107 ? -0.215 -6.713 4.999 1.00 90.81 107 THR A CA 1
ATOM 902 C C . THR A 1 107 ? -1.248 -5.863 5.729 1.00 90.81 107 THR A C 1
ATOM 904 O O . THR A 1 107 ? -2.193 -6.365 6.338 1.00 90.81 107 THR A O 1
ATOM 907 N N . LEU A 1 108 ? -1.135 -4.537 5.588 1.00 91.81 108 LEU A N 1
ATOM 908 C CA . LEU A 1 108 ? -2.151 -3.612 6.098 1.00 91.81 108 LEU A CA 1
ATOM 909 C C . LEU A 1 108 ? -3.536 -3.905 5.503 1.00 91.81 108 LEU A C 1
ATOM 911 O O . LEU A 1 108 ? -4.537 -3.741 6.190 1.00 91.81 108 LEU A O 1
ATOM 915 N N . ARG A 1 109 ? -3.611 -4.376 4.252 1.00 94.31 109 ARG A N 1
ATOM 916 C CA . ARG A 1 109 ? -4.878 -4.776 3.625 1.00 94.31 109 ARG A CA 1
ATOM 917 C C . ARG A 1 109 ? -5.583 -5.868 4.426 1.00 94.31 109 ARG A C 1
ATOM 919 O O . ARG A 1 109 ? -6.775 -5.752 4.695 1.00 94.31 109 ARG A O 1
ATOM 926 N N . GLU A 1 110 ? -4.861 -6.921 4.792 1.00 92.00 110 GLU A N 1
ATOM 927 C CA . GLU A 1 110 ? -5.398 -8.021 5.597 1.00 92.00 110 GLU A CA 1
ATOM 928 C C . GLU A 1 110 ? -5.813 -7.543 6.986 1.00 92.00 110 GLU A C 1
ATOM 930 O O . GLU A 1 110 ? -6.911 -7.859 7.435 1.00 92.00 110 GLU A O 1
ATOM 935 N N . MET A 1 111 ? -4.996 -6.695 7.622 1.00 92.25 111 MET A N 1
ATOM 936 C CA . MET A 1 111 ? -5.370 -6.060 8.890 1.00 92.25 111 MET A CA 1
ATOM 937 C C . MET A 1 111 ? -6.682 -5.281 8.753 1.00 92.25 111 MET A C 1
ATOM 939 O O . MET A 1 111 ? -7.558 -5.386 9.604 1.00 92.25 111 MET A O 1
ATOM 943 N N . LEU A 1 112 ? -6.854 -4.517 7.670 1.00 93.00 112 LEU A N 1
ATOM 944 C CA . LEU A 1 112 ? -8.074 -3.748 7.423 1.00 93.00 112 LEU A CA 1
ATOM 945 C C . LEU A 1 112 ? -9.295 -4.628 7.161 1.00 93.00 112 LEU A C 1
ATOM 947 O O . LEU A 1 112 ? -10.397 -4.225 7.535 1.00 93.00 112 LEU A O 1
ATOM 951 N N . ARG A 1 113 ? -9.126 -5.801 6.537 1.00 92.88 113 ARG A N 1
ATOM 952 C CA . ARG A 1 113 ? -10.212 -6.779 6.369 1.00 92.88 113 ARG A CA 1
ATOM 953 C C . ARG A 1 113 ? -10.698 -7.270 7.738 1.00 92.88 113 ARG A C 1
ATOM 955 O O . ARG A 1 113 ? -11.882 -7.120 8.025 1.00 92.88 113 ARG A O 1
ATOM 962 N N . ASP A 1 114 ? -9.787 -7.697 8.609 1.00 91.44 114 ASP A N 1
ATOM 963 C CA . ASP A 1 114 ? -10.113 -8.154 9.969 1.00 91.44 114 ASP A CA 1
ATOM 964 C C . ASP A 1 114 ? -10.721 -7.045 10.846 1.00 91.44 114 ASP A C 1
ATOM 966 O O . ASP A 1 114 ? -11.712 -7.248 11.556 1.00 91.44 114 ASP A O 1
ATOM 970 N N . LEU A 1 115 ? -10.139 -5.840 10.801 1.00 91.31 115 LEU A N 1
ATOM 971 C CA . LEU A 1 115 ? -10.656 -4.695 11.553 1.00 91.31 115 LEU A CA 1
ATOM 972 C C . LEU A 1 115 ? -12.068 -4.332 11.095 1.00 91.31 115 LEU A C 1
ATOM 974 O O . LEU A 1 115 ? -12.917 -4.019 11.926 1.00 91.31 115 LEU A O 1
ATOM 978 N N . ARG A 1 116 ? -12.337 -4.400 9.788 1.00 90.75 116 ARG A N 1
ATOM 979 C CA . ARG A 1 116 ? -13.667 -4.134 9.242 1.00 90.75 116 ARG A CA 1
ATOM 980 C C . ARG A 1 116 ? -14.687 -5.149 9.740 1.00 90.75 116 ARG A C 1
ATOM 982 O O . ARG A 1 116 ? -15.778 -4.745 10.113 1.00 90.75 116 ARG A O 1
ATOM 989 N N . GLU A 1 117 ? -14.345 -6.432 9.775 1.00 88.62 117 GLU A N 1
ATOM 990 C CA . GLU A 1 117 ? -15.242 -7.467 10.308 1.00 88.62 117 GLU A CA 1
ATOM 991 C C . GLU A 1 117 ? -15.584 -7.241 11.786 1.00 88.62 117 GLU A C 1
ATOM 993 O O . GLU A 1 117 ? -16.681 -7.576 12.224 1.00 88.62 117 GLU A O 1
ATOM 998 N N . THR A 1 118 ? -14.667 -6.632 12.541 1.00 84.94 118 THR A N 1
ATOM 999 C CA . THR A 1 118 ? -14.832 -6.403 13.982 1.00 84.94 118 THR A CA 1
ATOM 1000 C C . THR A 1 118 ? -15.544 -5.087 14.314 1.00 84.94 118 THR A C 1
ATOM 1002 O O . THR A 1 118 ? -16.352 -5.050 15.238 1.00 84.94 118 THR A O 1
ATOM 1005 N N . PHE A 1 119 ? -15.226 -4.000 13.605 1.00 86.00 119 PHE A N 1
ATOM 1006 C CA . PHE A 1 119 ? -15.608 -2.635 13.995 1.00 86.00 119 PHE A CA 1
ATOM 1007 C C . PHE A 1 119 ? -16.492 -1.914 12.985 1.00 86.00 119 PHE A C 1
ATOM 1009 O O . PHE A 1 119 ? -17.035 -0.859 13.311 1.00 86.00 119 PHE A O 1
ATOM 1016 N N . ALA A 1 120 ? -16.636 -2.422 11.757 1.00 81.94 120 ALA A N 1
ATOM 1017 C CA . ALA A 1 120 ? -17.551 -1.779 10.831 1.00 81.94 120 ALA A CA 1
ATOM 1018 C C . ALA A 1 120 ? -18.983 -1.936 11.352 1.00 81.94 120 ALA A C 1
ATOM 1020 O O . ALA A 1 120 ? -19.374 -3.049 11.711 1.00 81.94 120 ALA A O 1
ATOM 1021 N N . PRO A 1 121 ? -19.785 -0.857 11.364 1.00 73.75 121 PRO A N 1
ATOM 1022 C CA . PRO A 1 121 ? -21.181 -0.949 11.752 1.00 73.75 121 PRO A CA 1
ATOM 1023 C C . PRO A 1 121 ? -21.868 -2.006 10.890 1.00 73.75 121 PRO A C 1
ATOM 1025 O O . PRO A 1 121 ? -21.955 -1.862 9.666 1.00 73.75 121 PRO A O 1
ATOM 1028 N N . THR A 1 122 ? -22.346 -3.084 11.507 1.00 68.81 122 THR A N 1
ATOM 1029 C CA . THR A 1 122 ? -23.240 -4.001 10.807 1.00 68.81 122 THR A CA 1
ATOM 1030 C C . THR A 1 122 ? -24.538 -3.245 10.540 1.00 68.81 122 THR A C 1
ATOM 1032 O O . THR A 1 122 ? -24.998 -2.459 11.368 1.00 68.81 122 THR A O 1
ATOM 1035 N N . ALA A 1 123 ? -25.141 -3.451 9.368 1.00 55.97 123 ALA A N 1
ATOM 1036 C CA . ALA A 1 123 ? -26.344 -2.730 8.936 1.00 55.97 123 ALA A CA 1
ATOM 1037 C C . ALA A 1 123 ? -27.563 -2.885 9.882 1.00 55.97 123 ALA A C 1
ATOM 1039 O O . ALA A 1 123 ? -28.594 -2.264 9.643 1.00 55.97 123 ALA A O 1
ATOM 1040 N N . PHE A 1 124 ? -27.442 -3.685 10.947 1.00 48.59 124 PHE A N 1
ATOM 1041 C CA . PHE A 1 124 ? -28.470 -3.977 11.944 1.00 48.59 124 PHE A CA 1
ATOM 1042 C C . PHE A 1 124 ? -28.298 -3.244 13.284 1.00 48.59 124 PHE A C 1
ATOM 1044 O O . PHE A 1 124 ? -29.151 -3.396 14.152 1.00 48.59 124 PHE A O 1
ATOM 1051 N N . SER A 1 125 ? -27.255 -2.429 13.461 1.00 41.50 125 SER A N 1
ATOM 1052 C CA . SER A 1 125 ? -27.078 -1.610 14.669 1.00 41.50 125 SER A CA 1
ATOM 1053 C C . SER A 1 125 ? -27.502 -0.159 14.415 1.00 41.50 125 SER A C 1
ATOM 1055 O O . SER A 1 125 ? -26.659 0.727 14.270 1.00 41.50 125 SER A O 1
ATOM 1057 N N . ARG A 1 126 ? -28.814 0.083 14.321 1.00 39.25 126 ARG A N 1
ATOM 1058 C CA . ARG A 1 126 ? -29.449 1.400 14.505 1.00 39.25 126 ARG A CA 1
ATOM 1059 C C . ARG A 1 126 ? -30.801 1.242 15.176 1.00 39.25 126 ARG A C 1
ATOM 1061 O O . ARG A 1 126 ? -31.557 0.354 14.730 1.00 39.25 126 ARG A O 1
#

pLDDT: mean 88.17, std 13.12, range [35.28, 97.56]

Secondary structure (DSSP, 8-state):
--------B-SHHHHHHHHHHHHHHHHHTT-HHHH-TT-----PPPPP-PPPTT-TTHHHHHHHHHHHHHHHHHHHHHHHHHHHHHHHHHHTTB-HHHHHHHTT-SSHHHHHHHHHHHHSPPTT--

Organism: Colletotrichum kahawae (NCBI:txid34407)

Sequence (126 aa):
MENLRIQTLSSDEDWNKWLPNLKLVARSKEVWDYINPDQDLVLTEPEERWPDVEDPQFINKIAIARIQYNREIDRYEKRKKAVSEVTQWAMGIIDKAVFNRVNSRETLREMLRDLRETFAPTAFSR

Foldseek 3Di:
DDPPPQAFADALVSCVVNVVVLCVLCVVLPQCQCQALPHDDHLDQDDQDADDPPDPCRVVRRVVSVVVNVVRNVVSVSNVVSQVVSLVVSLVRYDPVLSVVQVVDPHSSSSVVVSCVVRHDDPPPD